Protein AF-A0A1S3J639-F1 (afdb_monomer_lite)

Sequence (158 aa):
MAFLLLKITPRHTFSHIQGYMLPAYLGLGSALEAVALATFIYAHNSWVWDWSVKVQVSALAVSLVFALVDLVYVIPVNKELIDRMKKIERDNDIGSVVVATSSAERERISELRARDVTYAGTYKRFVKWHLLSSLLNITGIAANLLYLFYMASRSQSL

Organism: Lingula anatina (NCBI:txid7574)

Secondary structure (DSSP, 8-state):
-HHHHHHHS-HHHHHHHHHHHHHHHHHHHHHHHHHHHHHHHHHT--SS--HHHHHHHHHHHHHHHHHHHIIIIIHHHHHHHHHHHHHHHHHTT-SSS-TTT-HHHHHHHHHHHHH-HHHHHHHHHHHHHHHHHHHHHHHHHHHHHHHHHHHHHHHTT-

pLDDT: mean 89.52, std 9.25, range [42.12, 97.69]

Foldseek 3Di:
DLVVLLQPDFQVVSLVVCLPVVLVVLVVLLVVLVVVLVVLCVVVVDPDDDPLSVLLNVLSVLLNVLSVCCNPPLSVLLNVLVVVLVVLCVVVVAGRDSPVPDPVSVVVLVVCLVPDPVNVVSVVVNVVSVVSSVVSNVSNVVSVVSNVVVVVVVVVVD

InterPro domains:
  IPR025423 TMEM205-like [PF13664] (2-85)
  IPR042623 Transmembrane protein 205 [PTHR46916] (2-157)

Radius of gyration: 20.52 Å; chains: 1; bounding box: 45×27×57 Å

Structure (mmCIF, N/CA/C/O backbone):
data_AF-A0A1S3J639-F1
#
_entry.id   AF-A0A1S3J639-F1
#
loop_
_atom_site.group_PDB
_atom_site.id
_atom_site.type_symbol
_atom_site.label_atom_id
_atom_site.label_alt_id
_atom_site.label_comp_id
_atom_site.label_asym_id
_atom_site.label_entity_id
_atom_site.label_seq_id
_atom_site.pdbx_PDB_ins_code
_atom_site.Cartn_x
_atom_site.Cartn_y
_atom_site.Cartn_z
_atom_site.occupancy
_atom_site.B_iso_or_equiv
_atom_site.auth_seq_id
_atom_site.auth_comp_id
_atom_site.auth_asym_id
_atom_site.auth_atom_id
_atom_site.pdbx_PDB_model_num
ATOM 1 N N . MET A 1 1 ? -3.098 13.124 0.851 1.00 57.00 1 MET A N 1
ATOM 2 C CA . MET A 1 1 ? -4.558 12.885 0.947 1.00 57.00 1 MET A CA 1
ATOM 3 C C . MET A 1 1 ? -4.954 12.071 2.185 1.00 57.00 1 MET A C 1
ATOM 5 O O . MET A 1 1 ? -5.698 12.587 3.008 1.00 57.00 1 MET A O 1
ATOM 9 N N . ALA A 1 2 ? -4.423 10.855 2.391 1.00 73.75 2 ALA A N 1
ATOM 10 C CA . ALA A 1 2 ? -4.805 9.988 3.522 1.00 73.75 2 ALA A CA 1
ATOM 11 C C . ALA A 1 2 ? -4.597 10.614 4.921 1.00 73.75 2 ALA A C 1
ATOM 13 O O . ALA A 1 2 ? -5.452 10.477 5.788 1.00 73.75 2 ALA A O 1
ATOM 14 N N . PHE A 1 3 ? -3.509 11.361 5.132 1.00 76.38 3 PHE A N 1
ATOM 15 C CA . PHE A 1 3 ? -3.226 12.027 6.413 1.00 76.38 3 PHE A CA 1
ATOM 16 C C . PHE A 1 3 ? -4.265 13.091 6.804 1.00 76.38 3 PHE A C 1
ATOM 18 O O . PHE A 1 3 ? -4.613 13.214 7.975 1.00 76.38 3 PHE A O 1
ATOM 25 N N . LEU A 1 4 ? -4.784 13.848 5.831 1.00 80.31 4 LEU A N 1
ATOM 26 C CA . LEU A 1 4 ? -5.826 14.846 6.080 1.00 80.31 4 LEU A CA 1
ATOM 27 C C . LEU A 1 4 ? -7.151 14.166 6.428 1.00 80.31 4 LEU A C 1
ATOM 29 O O . LEU A 1 4 ? -7.767 14.520 7.426 1.00 80.31 4 LEU A O 1
ATOM 33 N N . LEU A 1 5 ? -7.537 13.136 5.666 1.00 81.00 5 LEU A N 1
ATOM 34 C CA . LEU A 1 5 ? -8.745 12.352 5.932 1.00 81.00 5 LEU A CA 1
ATOM 35 C C . LEU A 1 5 ? -8.722 11.732 7.337 1.00 81.00 5 LEU A C 1
ATOM 37 O O . LEU A 1 5 ? -9.723 11.800 8.046 1.00 81.00 5 LEU A O 1
ATOM 41 N N . LEU A 1 6 ? -7.572 11.216 7.780 1.00 79.81 6 LEU A N 1
ATOM 42 C CA . LEU A 1 6 ? -7.393 10.673 9.131 1.00 79.81 6 LEU A CA 1
ATOM 43 C C . LEU A 1 6 ? -7.675 11.716 10.233 1.00 79.81 6 LEU A C 1
ATOM 45 O O . LEU A 1 6 ? -8.154 11.358 11.306 1.00 79.81 6 LEU A O 1
ATOM 49 N N . LYS A 1 7 ? -7.383 12.998 9.972 1.00 82.44 7 LYS A N 1
ATOM 50 C CA . LYS A 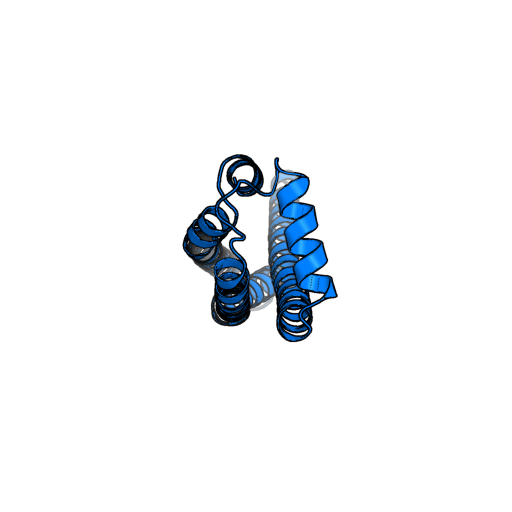1 7 ? -7.566 14.108 10.921 1.00 82.44 7 LYS A CA 1
ATOM 51 C C . LYS A 1 7 ? -8.976 14.685 10.967 1.00 82.44 7 LYS A C 1
ATOM 53 O O . LYS A 1 7 ? -9.304 15.329 11.955 1.00 82.44 7 LYS A O 1
ATOM 58 N N . ILE A 1 8 ? -9.766 14.507 9.913 1.00 84.12 8 ILE A N 1
ATOM 59 C CA . ILE A 1 8 ? -11.068 15.180 9.767 1.00 84.12 8 ILE A CA 1
ATOM 60 C C . ILE A 1 8 ? -12.251 14.212 9.728 1.00 84.12 8 ILE A C 1
ATOM 62 O O . ILE A 1 8 ? -13.391 14.653 9.808 1.00 84.12 8 ILE A O 1
ATOM 66 N N . THR A 1 9 ? -12.007 12.904 9.598 1.00 84.94 9 THR A N 1
ATOM 67 C CA . THR A 1 9 ? -13.076 11.899 9.521 1.00 84.94 9 THR A CA 1
ATOM 68 C C . THR A 1 9 ? -13.032 10.925 10.700 1.00 84.94 9 THR A C 1
ATOM 70 O O . THR A 1 9 ? -11.945 10.566 11.165 1.00 84.94 9 THR A O 1
ATOM 73 N N . PRO A 1 10 ? -14.198 10.472 11.201 1.00 86.81 10 PRO A N 1
ATOM 74 C CA . PRO A 1 10 ? -14.263 9.369 12.152 1.00 86.81 10 PRO A CA 1
ATOM 75 C C . PRO A 1 10 ? -13.551 8.128 11.620 1.00 86.81 10 PRO A C 1
ATOM 77 O O . PRO A 1 10 ? -13.521 7.893 10.411 1.00 86.81 10 PRO A O 1
ATOM 80 N N . ARG A 1 11 ? -13.012 7.289 12.508 1.00 84.62 11 ARG A N 1
ATOM 81 C CA . ARG A 1 11 ? -12.221 6.103 12.119 1.00 84.62 11 ARG A CA 1
ATOM 82 C C . ARG A 1 11 ? -12.958 5.170 11.153 1.00 84.62 11 ARG A C 1
ATOM 84 O O . ARG A 1 11 ? -12.355 4.656 10.204 1.00 84.62 11 ARG A O 1
ATOM 91 N N . HIS A 1 12 ? -14.252 4.938 11.373 1.00 89.19 12 HIS A N 1
ATOM 92 C CA . HIS A 1 12 ? -15.049 4.063 10.502 1.00 89.19 12 HIS A CA 1
ATOM 93 C C . HIS A 1 12 ? -15.313 4.695 9.136 1.00 89.19 12 HIS A C 1
ATOM 95 O O . HIS A 1 12 ? -15.260 3.993 8.127 1.00 89.19 12 HIS A O 1
ATOM 101 N N . THR A 1 13 ? -15.508 6.013 9.093 1.00 88.31 13 THR A N 1
ATOM 102 C CA . THR A 1 13 ? -15.653 6.782 7.851 1.00 88.31 13 THR A CA 1
ATOM 103 C C . THR A 1 13 ? -14.344 6.812 7.069 1.00 88.31 13 THR A C 1
ATOM 105 O O . THR A 1 13 ? -14.334 6.504 5.880 1.00 88.31 13 THR A O 1
ATOM 108 N N . PHE A 1 14 ? -13.225 7.092 7.739 1.00 87.75 14 PHE A N 1
ATOM 109 C CA . PHE A 1 14 ? -11.889 7.086 7.148 1.00 87.75 14 PHE A CA 1
ATOM 110 C C . PHE A 1 14 ? -11.594 5.764 6.439 1.00 87.75 14 PHE A C 1
ATOM 112 O O . PHE A 1 14 ? -11.271 5.729 5.254 1.00 87.75 14 PHE A O 1
ATOM 119 N N . SER A 1 15 ? -11.759 4.659 7.163 1.00 86.81 15 SER A N 1
ATOM 120 C CA . SER A 1 15 ? -11.504 3.318 6.634 1.00 86.81 15 SER A CA 1
ATOM 121 C C . SER A 1 15 ? -12.504 2.904 5.551 1.00 86.81 15 SER A C 1
ATOM 123 O O . SER A 1 15 ? -12.150 2.129 4.668 1.00 86.81 15 SER A O 1
ATOM 125 N N . HIS A 1 16 ? -13.741 3.411 5.577 1.00 90.19 16 HIS A N 1
ATOM 126 C CA . HIS A 1 16 ? -14.690 3.231 4.476 1.00 90.19 16 HIS A CA 1
ATOM 127 C C . HIS A 1 16 ? -14.214 3.944 3.202 1.00 90.19 16 HIS A C 1
ATOM 129 O O . HIS A 1 16 ? -14.149 3.316 2.149 1.00 90.19 16 HIS A O 1
ATOM 135 N N . ILE A 1 17 ? -13.797 5.210 3.310 1.00 90.56 17 ILE A N 1
ATOM 136 C CA . ILE A 1 17 ? -13.249 5.986 2.186 1.00 90.56 17 ILE A CA 1
ATOM 137 C C . ILE A 1 17 ? -11.990 5.307 1.626 1.00 90.56 17 ILE A C 1
ATOM 139 O O . ILE A 1 17 ? -11.874 5.106 0.415 1.00 90.56 17 ILE A O 1
ATOM 143 N N . GLN A 1 18 ? -11.067 4.885 2.497 1.00 87.81 18 GLN A N 1
ATOM 144 C CA . GLN A 1 18 ? -9.870 4.148 2.083 1.00 87.81 18 GLN A CA 1
ATOM 145 C C . GLN A 1 18 ? -10.203 2.842 1.353 1.00 87.81 18 GLN A C 1
ATOM 147 O O . GLN A 1 18 ? -9.486 2.477 0.425 1.00 87.81 18 GLN A O 1
ATOM 152 N N . GLY A 1 19 ? -11.305 2.181 1.716 1.00 87.69 19 GLY A N 1
ATOM 153 C CA . GLY A 1 19 ? -11.775 0.957 1.069 1.00 87.69 19 GLY A CA 1
ATOM 154 C C . GLY A 1 19 ? -12.129 1.105 -0.415 1.00 87.69 19 GLY A C 1
ATOM 155 O O . GLY A 1 19 ? -12.219 0.086 -1.094 1.00 87.69 19 GLY A O 1
ATOM 156 N N . TYR A 1 20 ? -12.298 2.334 -0.916 1.00 90.19 20 TYR A N 1
ATOM 157 C CA . TYR A 1 20 ? -12.482 2.634 -2.342 1.00 90.19 20 TYR A CA 1
ATOM 158 C C . TYR A 1 20 ? -11.268 3.335 -2.948 1.00 90.19 20 TYR A C 1
ATOM 160 O O . TYR A 1 20 ? -10.839 2.992 -4.049 1.00 90.19 20 TYR A O 1
ATOM 168 N N . MET A 1 21 ? -10.683 4.294 -2.224 1.00 90.75 21 MET A N 1
ATOM 169 C CA . MET A 1 21 ? -9.551 5.066 -2.738 1.00 90.75 21 MET A CA 1
ATOM 170 C C . MET A 1 21 ? -8.297 4.214 -2.942 1.00 90.75 21 MET A C 1
ATOM 172 O O . MET A 1 21 ? -7.582 4.428 -3.915 1.00 90.75 21 MET A O 1
ATOM 176 N N . LEU A 1 22 ? -8.017 3.269 -2.039 1.00 89.50 22 LEU A N 1
ATOM 177 C CA . LEU A 1 22 ? -6.797 2.465 -2.103 1.00 89.50 22 LEU A CA 1
ATOM 178 C C . LEU A 1 22 ? -6.813 1.467 -3.279 1.00 89.50 22 LEU A C 1
ATOM 180 O O . LEU A 1 22 ? -5.843 1.466 -4.036 1.00 89.50 22 LEU A O 1
ATOM 184 N N . PRO A 1 23 ? -7.902 0.708 -3.530 1.00 91.81 23 PRO A N 1
ATOM 185 C CA . PRO A 1 23 ? -8.021 -0.087 -4.754 1.00 91.81 23 PRO A CA 1
ATOM 186 C C . PRO A 1 23 ? -7.931 0.747 -6.035 1.00 91.81 23 PRO A C 1
ATOM 188 O O . PRO A 1 23 ? -7.256 0.341 -6.974 1.00 91.81 23 PRO A O 1
ATOM 191 N N . ALA A 1 24 ? -8.573 1.921 -6.080 1.00 93.06 24 ALA A N 1
ATOM 192 C CA . ALA A 1 24 ? -8.518 2.790 -7.256 1.00 93.06 24 ALA A CA 1
ATOM 193 C C . ALA A 1 24 ? -7.093 3.306 -7.523 1.00 93.06 24 ALA A C 1
ATOM 195 O O . ALA A 1 24 ? -6.635 3.288 -8.664 1.00 93.06 24 ALA A O 1
ATOM 196 N N . TYR A 1 25 ? -6.381 3.717 -6.469 1.00 92.44 25 TYR A N 1
ATOM 197 C CA . TYR A 1 25 ? -4.983 4.141 -6.543 1.00 92.44 25 TYR A CA 1
ATOM 198 C C . TYR A 1 25 ? -4.075 3.026 -7.077 1.00 92.44 25 TYR A C 1
ATOM 200 O O . TYR A 1 25 ? -3.346 3.249 -8.041 1.00 92.44 25 TYR A O 1
ATOM 208 N N . LEU A 1 26 ? -4.155 1.823 -6.500 1.00 92.31 26 LEU A N 1
ATOM 209 C CA . LEU A 1 26 ? -3.327 0.688 -6.920 1.00 92.31 26 LEU A CA 1
ATOM 210 C C . LEU A 1 26 ? -3.698 0.180 -8.317 1.00 92.31 26 LEU A C 1
ATOM 212 O O . LEU A 1 26 ? -2.813 -0.193 -9.082 1.00 92.31 26 LEU A O 1
ATOM 216 N N . GLY A 1 27 ? -4.984 0.195 -8.677 1.00 94.31 27 GLY A N 1
ATOM 217 C CA . GLY A 1 27 ? -5.452 -0.183 -10.010 1.00 94.31 27 GLY A CA 1
ATOM 218 C C . GLY A 1 27 ? -4.943 0.763 -11.094 1.00 94.31 27 GLY A C 1
ATOM 219 O O . GLY A 1 27 ? -4.382 0.308 -12.090 1.00 94.31 27 GLY A O 1
ATOM 220 N N . LEU A 1 28 ? -5.071 2.076 -10.878 1.00 94.81 28 LEU A N 1
ATOM 221 C CA . LEU A 1 28 ? -4.523 3.073 -11.798 1.00 94.81 28 LEU A CA 1
ATOM 222 C C . LEU A 1 28 ? -2.994 2.983 -11.868 1.00 94.81 28 LEU A C 1
ATOM 224 O O . LEU A 1 28 ? -2.439 3.004 -12.962 1.00 94.81 28 LEU A O 1
ATOM 228 N N . GLY A 1 29 ? -2.324 2.834 -10.720 1.00 93.06 29 GLY A N 1
ATOM 229 C CA . GLY A 1 29 ? -0.875 2.638 -10.654 1.00 93.06 29 GLY A CA 1
ATOM 230 C C . GLY A 1 29 ? -0.421 1.424 -11.464 1.00 93.06 29 GLY A C 1
ATOM 231 O O . GLY A 1 29 ? 0.431 1.560 -12.333 1.00 93.06 29 GLY A O 1
ATOM 232 N N . SER A 1 30 ? -1.069 0.272 -11.274 1.00 94.44 30 SER A N 1
ATOM 233 C CA . SER A 1 30 ? -0.773 -0.958 -12.024 1.00 94.44 30 SER A CA 1
ATOM 234 C C . SER A 1 30 ? -0.980 -0.776 -13.532 1.00 94.44 30 SER A C 1
ATOM 236 O O . SER A 1 30 ? -0.171 -1.239 -14.331 1.00 94.44 30 SER A O 1
ATOM 238 N N . ALA A 1 31 ? -2.043 -0.076 -13.945 1.00 96.31 31 ALA A N 1
ATOM 239 C CA . ALA A 1 31 ? -2.288 0.206 -15.359 1.00 96.31 31 ALA A CA 1
ATOM 240 C C . ALA A 1 31 ? -1.187 1.092 -15.964 1.00 96.31 31 ALA A C 1
ATOM 242 O O . ALA A 1 31 ? -0.695 0.809 -17.056 1.00 96.31 31 ALA A O 1
ATOM 243 N N . LEU A 1 32 ? -0.770 2.138 -15.247 1.00 94.62 32 LEU A N 1
ATOM 244 C CA . LEU A 1 32 ? 0.311 3.021 -15.685 1.00 94.62 32 LEU A CA 1
ATOM 245 C C . LEU A 1 32 ? 1.660 2.295 -15.732 1.00 94.62 32 LEU A C 1
ATOM 247 O O . LEU A 1 32 ? 2.408 2.479 -16.689 1.00 94.62 32 LEU A O 1
ATOM 251 N N . GLU A 1 33 ? 1.953 1.434 -14.758 1.00 94.12 33 GLU A N 1
ATOM 252 C CA . GLU A 1 33 ? 3.164 0.606 -14.756 1.00 94.12 33 GLU A CA 1
ATOM 253 C C . GLU A 1 33 ? 3.180 -0.392 -15.917 1.00 94.12 33 GLU A C 1
ATOM 255 O O . GLU A 1 33 ? 4.212 -0.562 -16.565 1.00 94.12 33 GLU A O 1
ATOM 260 N N . ALA A 1 34 ? 2.034 -0.993 -16.249 1.00 96.25 34 ALA A N 1
ATOM 261 C CA . ALA A 1 34 ? 1.912 -1.855 -17.420 1.00 96.25 34 ALA A CA 1
ATOM 262 C C . ALA A 1 34 ? 2.173 -1.088 -18.725 1.00 96.25 34 ALA A C 1
ATOM 264 O O . ALA A 1 34 ? 2.895 -1.582 -19.593 1.00 96.25 34 ALA A O 1
ATOM 265 N N . VAL A 1 35 ? 1.642 0.133 -18.854 1.00 95.81 35 VAL A N 1
ATOM 266 C CA . VAL A 1 35 ? 1.915 1.005 -20.008 1.00 95.81 35 VAL A CA 1
ATOM 267 C C . VAL A 1 35 ? 3.395 1.387 -20.068 1.00 95.81 35 VAL A C 1
ATOM 269 O O . VAL A 1 35 ? 3.997 1.293 -21.138 1.00 95.81 35 VAL A O 1
ATOM 272 N N . ALA A 1 36 ? 4.008 1.769 -18.945 1.00 93.12 36 ALA A N 1
ATOM 273 C CA . ALA A 1 36 ? 5.432 2.100 -18.877 1.00 93.12 36 ALA A CA 1
ATOM 274 C C . ALA A 1 36 ? 6.315 0.909 -19.282 1.00 93.12 36 ALA A C 1
ATOM 276 O O . ALA A 1 36 ? 7.203 1.053 -20.118 1.00 93.12 36 ALA A O 1
ATOM 277 N N . LEU A 1 37 ? 6.028 -0.288 -18.765 1.00 94.88 37 LEU A N 1
ATOM 278 C CA . LEU A 1 37 ? 6.744 -1.510 -19.127 1.00 94.88 37 LEU A CA 1
ATOM 279 C C . LEU A 1 37 ? 6.577 -1.851 -20.615 1.00 94.88 37 LEU A C 1
ATOM 281 O O . LEU A 1 37 ? 7.566 -2.112 -21.300 1.00 94.88 37 LEU A O 1
ATOM 285 N N . ALA A 1 38 ? 5.344 -1.823 -21.128 1.00 94.62 38 ALA A N 1
ATOM 286 C CA . ALA A 1 38 ? 5.054 -2.146 -22.524 1.00 94.62 38 ALA A CA 1
ATOM 287 C C . ALA A 1 38 ? 5.738 -1.166 -23.487 1.00 94.62 38 ALA A C 1
ATOM 289 O O . ALA A 1 38 ? 6.388 -1.584 -24.445 1.00 94.62 38 ALA A O 1
ATOM 290 N N . THR A 1 39 ? 5.635 0.135 -23.211 1.00 93.00 39 THR A N 1
ATOM 291 C CA . THR A 1 39 ? 6.290 1.175 -24.017 1.00 93.00 39 THR A CA 1
ATOM 292 C C . THR A 1 39 ? 7.811 1.088 -23.934 1.00 93.00 39 THR A C 1
ATOM 294 O O . THR A 1 39 ? 8.471 1.225 -24.964 1.00 93.00 39 THR A O 1
ATOM 297 N N . PHE A 1 40 ? 8.380 0.788 -22.763 1.00 91.31 40 PHE A N 1
ATOM 298 C CA . PHE A 1 40 ? 9.825 0.626 -22.609 1.00 91.31 40 PHE A CA 1
ATOM 299 C C . PHE A 1 40 ? 10.366 -0.575 -23.391 1.00 91.31 40 PHE A C 1
ATOM 301 O O . PHE A 1 40 ? 11.372 -0.439 -24.092 1.00 91.31 40 PHE A O 1
ATOM 308 N N . ILE A 1 41 ? 9.682 -1.723 -23.317 1.00 92.31 41 ILE A N 1
ATOM 309 C CA . ILE A 1 41 ? 10.022 -2.927 -24.090 1.00 92.31 41 ILE A CA 1
ATOM 310 C C . ILE A 1 41 ? 9.903 -2.647 -25.589 1.00 92.31 41 ILE A C 1
ATOM 312 O O . ILE A 1 41 ? 10.807 -2.993 -26.346 1.00 92.31 41 ILE A O 1
ATOM 316 N N . TYR A 1 42 ? 8.824 -1.987 -26.019 1.00 91.56 42 TYR A N 1
ATOM 317 C CA . TYR A 1 42 ? 8.620 -1.631 -27.423 1.00 91.56 42 TYR A CA 1
ATOM 318 C C . TYR A 1 42 ? 9.716 -0.692 -27.951 1.00 91.56 42 TYR A C 1
ATOM 320 O O . TYR A 1 42 ? 10.244 -0.908 -29.041 1.00 91.56 42 TYR A O 1
ATOM 328 N N . ALA A 1 43 ? 10.109 0.316 -27.167 1.00 88.38 43 ALA A N 1
ATOM 329 C CA . ALA A 1 43 ? 11.191 1.234 -27.524 1.00 88.38 43 ALA A CA 1
ATOM 330 C C . ALA A 1 43 ? 12.570 0.550 -27.574 1.00 88.38 43 ALA A C 1
ATOM 332 O O . ALA A 1 43 ? 13.446 0.984 -28.318 1.00 88.38 43 ALA A O 1
ATOM 333 N N . HIS A 1 44 ? 12.759 -0.532 -26.814 1.00 86.56 44 HIS A N 1
ATOM 334 C CA . HIS A 1 44 ? 13.979 -1.343 -26.793 1.00 86.56 44 HIS A CA 1
ATOM 335 C C . HIS A 1 44 ? 13.761 -2.702 -27.473 1.00 86.56 44 HIS A C 1
ATOM 337 O O . HIS A 1 44 ? 14.240 -3.733 -26.991 1.00 86.56 44 HIS A O 1
ATOM 343 N N . ASN A 1 45 ? 13.044 -2.713 -28.601 1.00 77.19 45 ASN A N 1
ATOM 344 C CA . ASN A 1 45 ? 12.805 -3.912 -29.400 1.00 77.19 45 ASN A CA 1
ATOM 345 C C . ASN A 1 45 ? 14.091 -4.351 -30.129 1.00 77.19 45 ASN A C 1
ATOM 347 O O . ASN A 1 45 ? 14.305 -4.073 -31.307 1.00 77.19 45 ASN A O 1
ATOM 351 N N . SER A 1 46 ? 14.981 -4.996 -29.381 1.00 77.38 46 SER A N 1
ATOM 352 C CA . SER A 1 46 ? 16.236 -5.581 -29.842 1.00 77.38 46 SER A CA 1
ATOM 353 C C . SER A 1 46 ? 16.327 -7.015 -29.337 1.00 77.38 46 SER A C 1
ATOM 355 O O . SER A 1 46 ? 15.921 -7.318 -28.217 1.00 77.38 46 SER A O 1
ATOM 357 N N . TRP A 1 47 ? 16.931 -7.887 -30.140 1.00 71.94 47 TRP A N 1
ATOM 358 C CA . TRP A 1 47 ? 17.214 -9.277 -29.776 1.00 71.94 47 TRP A CA 1
ATOM 359 C C . TRP A 1 47 ? 18.232 -9.405 -28.635 1.00 71.94 47 TRP A C 1
ATOM 361 O O . TRP A 1 47 ? 18.315 -10.449 -27.991 1.00 71.94 47 TRP A O 1
ATOM 371 N N . VAL A 1 48 ? 19.005 -8.346 -28.370 1.00 83.25 48 VAL A N 1
ATOM 372 C CA . VAL A 1 48 ? 19.993 -8.294 -27.289 1.00 83.25 48 VAL A CA 1
ATOM 373 C C . VAL A 1 48 ? 19.785 -7.017 -26.484 1.00 83.25 48 VAL A C 1
ATOM 375 O O . VAL A 1 48 ? 19.939 -5.909 -26.999 1.00 83.25 48 VAL A O 1
ATOM 378 N N . TRP A 1 49 ? 19.447 -7.183 -25.206 1.00 89.50 49 TRP A N 1
ATOM 379 C CA . TRP A 1 49 ? 19.376 -6.093 -24.237 1.00 89.50 49 TRP A CA 1
ATOM 380 C C . TRP A 1 49 ? 20.700 -5.932 -23.499 1.00 89.50 49 TRP A C 1
ATOM 382 O O . TRP A 1 49 ? 21.276 -6.912 -23.009 1.00 89.50 49 TRP A O 1
ATOM 392 N N . ASP A 1 50 ? 21.147 -4.684 -23.378 1.00 89.31 50 ASP A N 1
ATOM 393 C CA . ASP A 1 50 ? 22.238 -4.331 -22.479 1.00 89.31 50 ASP A CA 1
ATOM 394 C C . ASP A 1 50 ? 21.816 -4.495 -21.003 1.00 89.31 50 ASP A C 1
ATOM 396 O O . ASP A 1 50 ? 20.654 -4.756 -20.668 1.00 89.31 50 ASP A O 1
ATOM 400 N N . TRP A 1 51 ? 22.786 -4.382 -20.096 1.00 90.06 51 TRP A N 1
ATOM 401 C CA . TRP A 1 51 ? 22.539 -4.531 -18.662 1.00 90.06 51 TRP A CA 1
ATOM 402 C C . TRP A 1 51 ? 21.546 -3.495 -18.112 1.00 90.06 51 TRP A C 1
ATOM 404 O O . TRP A 1 51 ? 20.705 -3.835 -17.282 1.00 90.06 51 TRP A O 1
ATOM 414 N N . SER A 1 52 ? 21.599 -2.254 -18.601 1.00 89.12 52 SER A N 1
ATOM 415 C CA . SER A 1 52 ? 20.721 -1.169 -18.151 1.00 89.12 52 SER A CA 1
ATOM 416 C C . SER A 1 52 ? 19.261 -1.444 -18.510 1.00 89.12 52 SER A C 1
ATOM 418 O O . SER A 1 52 ? 18.376 -1.318 -17.659 1.00 89.12 52 SER A O 1
ATOM 420 N N . VAL A 1 53 ? 19.004 -1.892 -19.741 1.00 91.12 53 VAL A N 1
ATOM 421 C CA . VAL A 1 53 ? 17.663 -2.270 -20.205 1.00 91.12 53 VAL A CA 1
ATOM 422 C C . VAL A 1 53 ? 17.127 -3.445 -19.388 1.00 91.12 53 VAL A C 1
ATOM 424 O O . VAL A 1 53 ? 15.993 -3.387 -18.916 1.00 91.12 53 VAL A O 1
ATOM 427 N N . LYS A 1 54 ? 17.945 -4.478 -19.141 1.00 92.25 54 LYS A N 1
ATOM 428 C CA . LYS A 1 54 ? 17.540 -5.633 -18.317 1.00 92.25 54 LYS A CA 1
ATOM 429 C C . LYS A 1 54 ? 17.145 -5.224 -16.901 1.00 92.25 54 LYS A C 1
ATOM 431 O O . LYS A 1 54 ? 16.127 -5.698 -16.398 1.00 92.25 54 LYS A O 1
ATOM 436 N N . VAL A 1 55 ? 17.926 -4.348 -16.270 1.00 93.19 55 VAL A N 1
ATOM 437 C CA . VAL A 1 55 ? 17.652 -3.847 -14.917 1.00 93.19 55 VAL A CA 1
ATOM 438 C C . VAL A 1 55 ? 16.346 -3.050 -14.882 1.00 93.19 55 VAL A C 1
ATOM 440 O O . VAL A 1 55 ? 15.507 -3.315 -14.024 1.00 93.19 55 VAL A O 1
ATOM 443 N N . GLN A 1 56 ? 16.131 -2.134 -15.831 1.00 93.81 56 GLN A N 1
ATOM 444 C CA . GLN A 1 56 ? 14.912 -1.318 -15.894 1.00 93.81 56 GLN A CA 1
ATOM 445 C C . GLN A 1 56 ? 13.657 -2.153 -16.187 1.00 93.81 56 GLN A C 1
ATOM 447 O O . GLN A 1 56 ? 12.664 -2.013 -15.475 1.00 93.81 56 GLN A O 1
ATOM 452 N N . VAL A 1 57 ? 13.709 -3.073 -17.163 1.00 94.31 57 VAL A N 1
ATOM 453 C CA . VAL A 1 57 ? 12.599 -4.006 -17.447 1.00 94.31 57 VAL A CA 1
ATOM 454 C C . VAL A 1 57 ? 12.278 -4.841 -16.212 1.00 94.31 57 VAL A C 1
ATOM 456 O O . VAL A 1 57 ? 11.114 -4.957 -15.840 1.00 94.31 57 VAL A O 1
ATOM 459 N N . S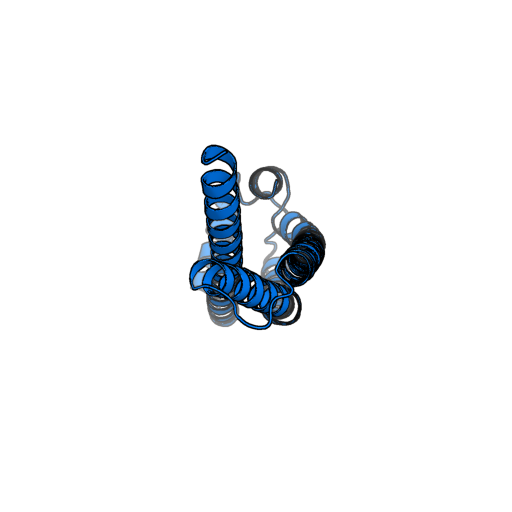ER A 1 58 ? 13.298 -5.402 -15.555 1.00 94.25 58 SER A N 1
ATOM 460 C CA . SER A 1 58 ? 13.096 -6.242 -14.369 1.00 94.25 58 SER A CA 1
ATOM 461 C C . SER A 1 58 ? 12.492 -5.446 -13.214 1.00 94.25 58 SER A C 1
ATOM 463 O O . SER A 1 58 ? 11.571 -5.928 -12.562 1.00 94.25 58 SER A O 1
ATOM 465 N N . ALA A 1 59 ? 12.962 -4.217 -12.983 1.00 94.62 59 ALA A N 1
ATOM 466 C CA . ALA A 1 59 ? 12.424 -3.345 -11.945 1.00 94.62 59 ALA A CA 1
ATOM 467 C C . ALA A 1 59 ? 10.948 -3.000 -12.199 1.00 94.62 59 ALA A C 1
ATOM 469 O O . ALA A 1 59 ? 10.123 -3.161 -11.300 1.00 94.62 59 ALA A O 1
ATOM 470 N N . LEU A 1 60 ? 10.601 -2.595 -13.426 1.00 94.38 60 LEU A N 1
ATOM 471 C CA . LEU A 1 60 ? 9.222 -2.291 -13.821 1.00 94.38 60 LEU A CA 1
ATOM 472 C C . LEU A 1 60 ? 8.314 -3.530 -13.755 1.00 94.38 60 LEU A C 1
ATOM 474 O O . LEU A 1 60 ? 7.186 -3.441 -13.280 1.00 94.38 60 LEU A O 1
ATOM 478 N N . ALA A 1 61 ? 8.806 -4.700 -14.173 1.00 96.25 61 ALA A N 1
ATOM 479 C CA . ALA A 1 61 ? 8.050 -5.949 -14.106 1.00 96.25 61 ALA A CA 1
ATOM 480 C C . ALA A 1 61 ? 7.790 -6.397 -12.659 1.00 96.25 61 ALA A C 1
ATOM 482 O O . ALA A 1 61 ? 6.664 -6.763 -12.325 1.00 96.25 61 ALA A O 1
ATOM 483 N N . VAL A 1 62 ? 8.804 -6.340 -11.788 1.00 96.19 62 VAL A N 1
ATOM 484 C CA . VAL A 1 62 ? 8.649 -6.652 -10.357 1.00 96.19 62 VAL A CA 1
ATOM 485 C C . VAL A 1 62 ? 7.677 -5.679 -9.696 1.00 96.19 62 VAL A C 1
ATOM 487 O O . VAL A 1 62 ? 6.799 -6.121 -8.957 1.00 96.19 62 VAL A O 1
ATOM 490 N N . SER A 1 63 ? 7.795 -4.383 -10.001 1.00 95.75 63 SER A N 1
ATOM 491 C CA . SER A 1 63 ? 6.862 -3.355 -9.532 1.00 95.75 63 SER A CA 1
ATOM 492 C C . SER A 1 63 ? 5.421 -3.695 -9.896 1.00 95.75 63 SER A C 1
ATOM 494 O O . SER A 1 63 ? 4.580 -3.809 -9.005 1.00 95.75 63 SER A O 1
ATOM 496 N N . LEU A 1 64 ? 5.169 -3.983 -11.177 1.00 96.75 64 LEU A N 1
ATOM 497 C CA . LEU A 1 64 ? 3.836 -4.306 -11.675 1.00 96.75 64 LEU A CA 1
ATOM 498 C C . LEU A 1 64 ? 3.262 -5.550 -10.992 1.00 96.75 64 LEU A C 1
ATOM 500 O O . LEU A 1 64 ? 2.111 -5.548 -10.558 1.00 96.75 64 LEU A O 1
ATOM 504 N N . VAL A 1 65 ? 4.059 -6.615 -10.864 1.00 97.44 65 VAL A N 1
ATOM 505 C CA . VAL A 1 65 ? 3.627 -7.841 -10.175 1.00 97.44 65 VAL A CA 1
ATOM 506 C C . VAL A 1 65 ? 3.275 -7.542 -8.720 1.00 97.44 65 VAL A C 1
ATOM 508 O O . VAL A 1 65 ? 2.247 -8.008 -8.234 1.00 97.44 65 VAL A O 1
ATOM 511 N N . PHE A 1 66 ? 4.085 -6.752 -8.020 1.00 97.12 66 PHE A N 1
ATOM 512 C CA . PHE A 1 66 ? 3.832 -6.398 -6.625 1.00 97.12 66 PHE A CA 1
ATOM 513 C C . PHE A 1 66 ? 2.608 -5.496 -6.459 1.00 97.12 66 PHE A C 1
ATOM 515 O O . PHE A 1 66 ? 1.813 -5.745 -5.553 1.00 97.12 66 PHE A O 1
ATOM 522 N N . ALA A 1 67 ? 2.402 -4.523 -7.348 1.00 95.81 67 ALA A N 1
ATOM 523 C CA . ALA A 1 67 ? 1.208 -3.682 -7.365 1.00 95.81 67 ALA A CA 1
ATOM 524 C C . ALA A 1 67 ? -0.065 -4.517 -7.593 1.00 95.81 67 ALA A C 1
ATOM 526 O O . ALA A 1 67 ? -1.061 -4.344 -6.883 1.00 95.81 67 ALA A O 1
ATOM 527 N N . LEU A 1 68 ? -0.011 -5.488 -8.513 1.00 97.06 68 LEU A N 1
ATOM 528 C CA . LEU A 1 68 ? -1.111 -6.421 -8.757 1.00 97.06 68 LEU A CA 1
ATOM 529 C C . LEU A 1 68 ? -1.360 -7.339 -7.557 1.00 97.06 68 LEU A C 1
ATOM 531 O O . LEU A 1 68 ? -2.511 -7.489 -7.156 1.00 97.06 68 LEU A O 1
ATOM 535 N N . VAL A 1 69 ? -0.317 -7.919 -6.952 1.00 97.31 69 VAL A N 1
ATOM 536 C CA . VAL A 1 69 ? -0.441 -8.744 -5.733 1.00 97.31 69 VAL A CA 1
ATOM 537 C C . VAL A 1 69 ? -1.055 -7.940 -4.588 1.00 97.31 69 VAL A C 1
ATOM 539 O O . VAL A 1 69 ? -1.923 -8.455 -3.875 1.00 97.31 69 VAL A O 1
ATOM 542 N N . ASP A 1 70 ? -0.647 -6.682 -4.418 1.00 96.38 70 ASP A N 1
ATOM 543 C CA . ASP A 1 70 ? -1.227 -5.813 -3.398 1.00 96.38 70 ASP A CA 1
ATOM 544 C C . ASP A 1 70 ? -2.728 -5.612 -3.665 1.00 96.38 70 ASP A C 1
ATOM 546 O O . ASP A 1 70 ? -3.568 -5.925 -2.816 1.00 96.38 70 ASP A O 1
ATOM 550 N N . LEU A 1 71 ? -3.077 -5.218 -4.894 1.00 96.06 71 LEU A N 1
ATOM 551 C CA . LEU A 1 71 ? -4.450 -4.955 -5.326 1.00 96.06 71 LEU A CA 1
ATOM 552 C C . LEU A 1 71 ? -5.382 -6.168 -5.194 1.00 96.06 71 LEU A C 1
ATOM 554 O O . LEU A 1 71 ? -6.485 -6.032 -4.662 1.00 96.06 71 LEU A O 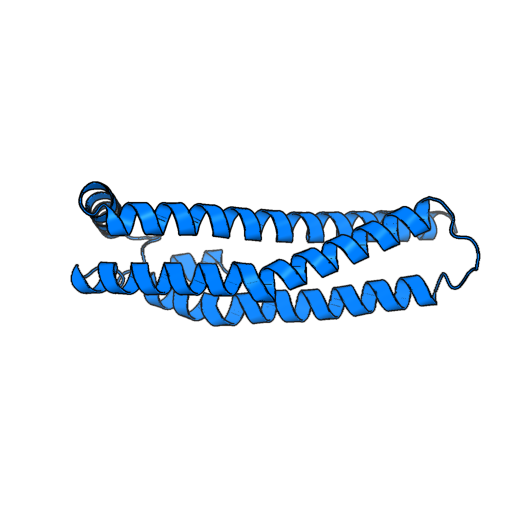1
ATOM 558 N N . VAL A 1 72 ? -4.975 -7.335 -5.703 1.00 96.62 72 VAL A N 1
ATOM 559 C CA . VAL A 1 72 ? -5.867 -8.502 -5.835 1.00 96.62 72 VAL A CA 1
ATOM 560 C C . VAL A 1 72 ? -5.889 -9.394 -4.599 1.00 96.62 72 VAL A C 1
ATOM 562 O O . VAL A 1 72 ? -6.822 -10.180 -4.446 1.00 96.62 72 VAL A O 1
ATOM 565 N N . TYR A 1 73 ? -4.887 -9.296 -3.719 1.00 96.50 73 TYR A N 1
ATOM 566 C CA . TYR A 1 73 ? -4.757 -10.199 -2.576 1.00 96.50 73 TYR A CA 1
ATOM 567 C C . TYR A 1 73 ? -4.620 -9.468 -1.239 1.00 96.50 73 TYR A C 1
ATOM 569 O O . TYR A 1 73 ? -5.451 -9.651 -0.346 1.00 96.50 73 TYR A O 1
ATOM 577 N N . VAL A 1 74 ? -3.613 -8.607 -1.082 1.00 96.19 74 VAL A N 1
ATOM 578 C CA . VAL A 1 74 ? -3.314 -7.988 0.222 1.00 96.19 74 VAL A CA 1
ATOM 579 C C . VAL A 1 74 ? -4.402 -6.998 0.647 1.00 96.19 74 VAL A C 1
ATOM 581 O O . VAL A 1 74 ? -4.829 -7.010 1.807 1.00 96.19 74 VAL A O 1
ATOM 584 N N . ILE A 1 75 ? -4.891 -6.164 -0.273 1.00 94.38 75 ILE A N 1
ATOM 585 C CA . ILE A 1 75 ? -5.947 -5.188 0.014 1.00 94.38 75 ILE A CA 1
ATOM 586 C C . ILE A 1 75 ? -7.277 -5.854 0.403 1.00 94.38 75 ILE A C 1
ATOM 588 O O . ILE A 1 75 ? -7.826 -5.464 1.440 1.00 94.38 75 ILE A O 1
ATOM 592 N N . PRO A 1 76 ? -7.793 -6.868 -0.322 1.00 95.50 76 PRO A N 1
ATOM 593 C CA . PRO A 1 76 ? -8.965 -7.628 0.114 1.00 95.50 76 PRO A CA 1
ATOM 594 C C . PRO A 1 76 ? -8.817 -8.230 1.516 1.00 95.50 76 PRO A C 1
ATOM 596 O O . PRO A 1 76 ? -9.718 -8.074 2.342 1.00 95.50 76 PRO A O 1
ATOM 599 N N . VAL A 1 77 ? -7.662 -8.833 1.826 1.00 96.38 77 VAL A N 1
ATOM 600 C CA . VAL A 1 77 ? -7.385 -9.396 3.160 1.00 96.38 77 VAL A CA 1
ATOM 601 C C . VAL A 1 77 ? -7.406 -8.308 4.239 1.00 96.38 77 VAL A C 1
ATOM 603 O O . VAL A 1 77 ? -8.027 -8.480 5.288 1.00 96.38 77 VAL A O 1
ATOM 606 N N . ASN A 1 78 ? -6.764 -7.162 3.994 1.00 94.62 78 ASN A N 1
ATOM 607 C CA . ASN A 1 78 ? -6.789 -6.032 4.926 1.00 94.62 78 ASN A CA 1
ATOM 608 C C . ASN A 1 78 ? -8.205 -5.491 5.146 1.00 94.62 78 ASN A C 1
ATOM 610 O O . ASN A 1 78 ? -8.568 -5.184 6.284 1.00 94.62 78 ASN A O 1
ATOM 614 N N . LYS A 1 79 ? -9.006 -5.388 4.080 1.00 93.81 79 LYS A N 1
ATOM 615 C CA . LYS A 1 79 ? -10.396 -4.928 4.156 1.00 93.81 79 LYS A CA 1
ATOM 616 C C . LYS A 1 79 ? -11.226 -5.834 5.059 1.00 93.81 79 LYS A C 1
ATOM 618 O O . LYS A 1 79 ? -11.895 -5.335 5.960 1.00 93.81 79 LYS A O 1
ATOM 623 N N . GLU A 1 80 ? -11.109 -7.148 4.890 1.00 95.69 80 GLU A N 1
ATOM 624 C CA . GLU A 1 80 ? -11.814 -8.116 5.731 1.00 95.69 80 GLU A CA 1
ATOM 625 C C . GLU A 1 80 ? -11.423 -7.986 7.215 1.00 95.69 80 GLU A C 1
ATOM 627 O O . GLU A 1 80 ? -12.281 -7.999 8.099 1.00 95.69 80 GLU A O 1
ATOM 632 N N . LEU A 1 81 ? -10.129 -7.817 7.508 1.00 96.19 81 LEU A N 1
ATOM 633 C CA . LEU A 1 81 ? -9.642 -7.635 8.881 1.00 96.19 81 LEU A CA 1
ATOM 634 C C . LEU A 1 81 ? -10.158 -6.333 9.507 1.00 96.19 81 LEU A C 1
ATOM 636 O O . LEU A 1 81 ? -10.563 -6.336 10.671 1.00 96.19 81 LEU A O 1
ATOM 640 N N . ILE A 1 82 ? -10.187 -5.242 8.736 1.00 94.12 82 ILE A N 1
ATOM 641 C CA . ILE A 1 82 ? -10.773 -3.967 9.166 1.00 94.12 82 ILE A CA 1
ATOM 642 C C . ILE A 1 82 ? -12.268 -4.131 9.446 1.00 94.12 82 ILE A C 1
ATOM 644 O O . ILE A 1 82 ? -12.739 -3.631 10.464 1.00 94.12 82 ILE A O 1
ATOM 648 N N . ASP A 1 83 ? -13.020 -4.821 8.589 1.00 94.31 83 ASP A N 1
ATOM 649 C CA . ASP A 1 83 ? -14.465 -4.994 8.769 1.00 94.31 83 ASP A CA 1
ATOM 650 C C . ASP A 1 83 ? -14.786 -5.852 10.005 1.00 94.31 83 ASP A C 1
ATOM 652 O O . ASP A 1 83 ? -15.685 -5.513 10.781 1.00 94.31 83 ASP A O 1
ATOM 656 N N . ARG A 1 84 ? -13.982 -6.892 10.273 1.00 95.31 84 ARG A N 1
ATOM 657 C CA . ARG A 1 84 ? -14.045 -7.664 11.530 1.00 95.31 84 ARG A CA 1
ATOM 658 C C . ARG A 1 84 ? -13.768 -6.782 12.749 1.00 95.31 84 ARG A C 1
ATOM 660 O O . ARG A 1 84 ? -14.522 -6.827 13.718 1.00 95.31 84 ARG A O 1
ATOM 667 N N . MET A 1 85 ? -12.718 -5.959 12.698 1.00 94.56 85 MET A N 1
ATOM 668 C CA . MET A 1 85 ? -12.392 -5.026 13.781 1.00 94.56 85 MET A CA 1
ATOM 669 C C . MET A 1 85 ? -13.497 -3.992 14.001 1.00 94.56 85 MET A C 1
ATOM 671 O O . MET A 1 85 ? -13.878 -3.760 15.142 1.00 94.56 85 MET A O 1
ATOM 675 N N . LYS A 1 86 ? -14.050 -3.410 12.931 1.00 93.00 86 LYS A N 1
ATOM 676 C CA . LYS A 1 86 ? -15.157 -2.445 13.003 1.00 93.00 86 LYS A CA 1
ATOM 677 C C . LYS A 1 86 ? -16.378 -3.024 13.691 1.00 93.00 86 LYS A C 1
ATOM 679 O O . LYS A 1 86 ? -17.033 -2.300 14.429 1.00 93.00 86 LYS A O 1
ATOM 684 N N . LYS A 1 87 ? -16.697 -4.296 13.441 1.00 93.44 87 LYS A N 1
ATOM 685 C CA . LYS A 1 87 ? -17.816 -4.965 14.106 1.00 93.44 87 LYS A CA 1
ATOM 686 C C . LYS A 1 87 ? -17.613 -4.978 15.624 1.00 93.44 87 LYS A C 1
ATOM 688 O O . LYS A 1 87 ? -18.463 -4.472 16.340 1.00 93.44 87 LYS A O 1
ATOM 693 N N . ILE A 1 88 ? -16.445 -5.432 16.084 1.00 93.88 88 ILE A N 1
ATOM 694 C CA . ILE A 1 88 ? -16.107 -5.455 17.517 1.00 93.88 88 ILE A CA 1
ATOM 695 C C . ILE A 1 88 ? -16.071 -4.030 18.095 1.00 93.88 88 ILE A C 1
ATOM 697 O O . ILE A 1 88 ? -16.595 -3.792 19.177 1.00 93.88 88 ILE A O 1
ATOM 701 N N . GLU A 1 89 ? -15.489 -3.065 17.376 1.00 93.75 89 GLU A N 1
ATOM 702 C CA . GLU A 1 89 ? -15.469 -1.655 17.791 1.00 93.75 89 GLU A CA 1
ATOM 703 C C . GLU A 1 89 ? -16.901 -1.106 17.967 1.00 93.75 89 GLU A C 1
ATOM 705 O O . GLU A 1 89 ? -17.180 -0.474 18.982 1.00 93.75 89 GLU A O 1
ATOM 710 N N . ARG A 1 90 ? -17.828 -1.400 17.040 1.00 90.94 90 ARG A N 1
ATOM 711 C CA . ARG A 1 90 ? -19.240 -0.979 17.135 1.00 90.94 90 ARG A CA 1
ATOM 712 C C . ARG A 1 90 ? -19.960 -1.592 18.328 1.00 90.94 90 ARG A C 1
ATOM 714 O O . ARG A 1 90 ? -20.670 -0.867 19.011 1.00 90.94 90 ARG A O 1
ATOM 721 N N . ASP A 1 91 ? -19.732 -2.873 18.605 1.00 92.00 91 ASP A N 1
ATOM 722 C CA . ASP A 1 91 ? -20.322 -3.570 19.758 1.00 92.00 91 ASP A CA 1
ATOM 723 C C . ASP A 1 91 ? -19.826 -2.998 21.109 1.00 92.00 91 ASP A C 1
ATOM 725 O O . ASP A 1 91 ? -20.374 -3.317 22.160 1.00 92.00 91 ASP A O 1
ATOM 729 N N . ASN A 1 92 ? -18.789 -2.147 21.088 1.00 88.69 92 ASN A N 1
ATOM 730 C CA . ASN A 1 92 ? -18.212 -1.455 22.245 1.00 88.69 92 ASN A CA 1
ATOM 731 C C . ASN A 1 92 ? -18.373 0.083 22.169 1.00 88.69 92 ASN A C 1
ATOM 733 O O . ASN A 1 92 ? -17.661 0.810 22.871 1.00 88.69 92 ASN A O 1
ATOM 737 N N . ASP A 1 93 ? -19.257 0.586 21.299 1.00 88.12 93 ASP A N 1
ATOM 738 C CA . ASP A 1 93 ? -19.525 2.017 21.073 1.00 88.12 93 ASP A CA 1
ATOM 739 C C . ASP A 1 93 ? -18.286 2.840 20.655 1.00 88.12 93 ASP A C 1
ATOM 741 O O . ASP A 1 93 ? -18.135 4.013 21.018 1.00 88.12 93 ASP A O 1
ATOM 745 N N . ILE A 1 94 ? -17.356 2.224 19.922 1.00 86.19 94 ILE A N 1
ATOM 746 C CA . ILE A 1 94 ? -16.117 2.832 19.411 1.00 86.19 94 ILE A CA 1
ATOM 747 C C . ILE A 1 94 ? -16.241 3.079 17.899 1.00 86.19 94 ILE A C 1
ATOM 749 O O . ILE A 1 94 ? -16.784 2.261 17.152 1.00 86.19 94 ILE A O 1
ATOM 753 N N . GLY A 1 95 ? -15.678 4.192 17.420 1.00 74.00 95 GLY A N 1
ATOM 754 C CA . GLY A 1 95 ? -15.466 4.471 15.994 1.00 74.00 95 GLY A CA 1
ATOM 755 C C . GLY A 1 95 ? -16.306 5.597 15.387 1.00 74.00 95 GLY A C 1
ATOM 756 O O . GLY A 1 95 ? -16.105 5.928 14.212 1.00 74.00 95 GLY A O 1
ATOM 757 N N . SER A 1 96 ? -17.190 6.216 16.175 1.00 74.38 96 SER A N 1
ATOM 758 C CA . SER A 1 96 ? -18.007 7.379 15.788 1.00 74.38 96 SER A CA 1
ATOM 759 C C . SER A 1 96 ? -17.253 8.714 15.871 1.00 74.38 96 SER A C 1
ATOM 761 O O . SER A 1 96 ? -17.691 9.703 15.284 1.00 74.38 96 SER A O 1
ATOM 763 N N . VAL A 1 97 ? -16.094 8.744 16.538 1.00 76.12 97 VAL A N 1
ATOM 764 C CA . VAL A 1 97 ? -15.285 9.953 16.753 1.00 76.12 97 VAL A CA 1
ATOM 765 C C . VAL A 1 97 ? -14.015 9.937 15.895 1.00 76.12 97 VAL A C 1
ATOM 767 O O . VAL A 1 97 ? -13.502 8.893 15.475 1.00 76.12 97 VAL A O 1
ATOM 770 N N . VAL A 1 98 ? -13.488 11.128 15.613 1.00 77.56 98 VAL A N 1
ATOM 771 C CA . VAL A 1 98 ? -12.190 11.323 14.960 1.00 77.56 98 VAL A CA 1
ATOM 772 C C . VAL A 1 98 ? -11.060 10.869 15.897 1.00 77.56 98 VAL A C 1
ATOM 774 O O . VAL A 1 98 ? -10.708 11.540 16.865 1.00 77.56 98 VAL A O 1
ATOM 777 N N . VAL A 1 99 ? -10.452 9.721 15.594 1.00 69.88 99 VAL A N 1
ATOM 778 C CA . VAL A 1 99 ? -9.412 9.099 16.443 1.00 69.88 99 VAL A CA 1
ATOM 779 C C . VAL A 1 99 ? -8.092 9.876 16.444 1.00 69.88 99 VAL A C 1
ATOM 781 O O . VAL A 1 99 ? -7.348 9.848 17.422 1.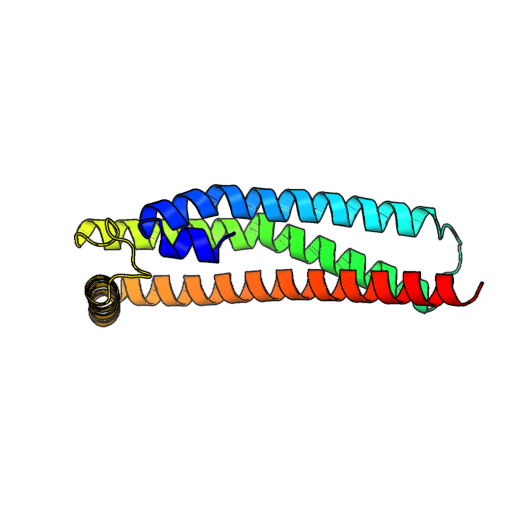00 69.88 99 VAL A O 1
ATOM 784 N N . ALA A 1 100 ? -7.771 10.593 15.365 1.00 68.94 100 ALA A N 1
ATOM 785 C CA . ALA A 1 100 ? -6.529 11.363 15.294 1.00 68.94 100 ALA A CA 1
ATOM 786 C C . ALA A 1 100 ? -6.485 12.525 16.296 1.00 68.94 100 ALA A C 1
ATOM 788 O O . ALA A 1 100 ? -5.402 12.899 16.753 1.00 68.94 100 ALA A O 1
ATOM 789 N N . THR A 1 101 ? -7.645 13.073 16.654 1.00 70.31 101 THR A N 1
ATOM 790 C CA . THR A 1 101 ? -7.773 14.251 17.520 1.00 70.31 101 THR A CA 1
ATOM 791 C C . THR A 1 101 ? -8.313 13.918 18.911 1.00 70.31 101 THR A C 1
ATOM 793 O O . THR A 1 101 ? -8.142 14.725 19.817 1.00 70.31 101 THR A O 1
ATOM 796 N N . SER A 1 102 ? -8.879 12.725 19.123 1.00 82.19 102 SER A N 1
ATOM 797 C CA . SER A 1 102 ? -9.396 12.285 20.425 1.00 82.19 102 SER A CA 1
ATOM 798 C C . SER A 1 102 ? -8.421 11.349 21.150 1.00 82.19 102 SER A C 1
ATOM 800 O O . SER A 1 102 ? -8.223 10.201 20.749 1.00 82.19 102 SER A O 1
ATOM 802 N N . SER A 1 103 ? -7.808 11.824 22.240 1.00 83.38 103 SER A N 1
ATOM 803 C CA . SER A 1 103 ? -7.012 10.982 23.151 1.00 83.38 103 SER A CA 1
ATOM 804 C C . SER A 1 103 ? -7.861 9.905 23.828 1.00 83.38 103 SER A C 1
ATOM 806 O O . SER A 1 103 ? -7.431 8.757 23.867 1.00 83.38 103 SER A O 1
ATOM 808 N N . ALA A 1 104 ? -9.074 10.251 24.263 1.00 85.62 104 ALA A N 1
ATOM 809 C CA . ALA A 1 104 ? -10.002 9.325 24.909 1.00 85.62 104 ALA A CA 1
ATOM 810 C C . ALA A 1 104 ? -10.385 8.151 23.992 1.00 85.62 104 ALA A C 1
ATOM 812 O O . ALA A 1 104 ? -10.391 7.000 24.411 1.00 85.62 104 ALA A O 1
ATOM 813 N N . GLU A 1 105 ? -10.634 8.406 22.704 1.00 84.00 105 GLU A N 1
ATOM 814 C CA . GLU A 1 105 ? -10.980 7.331 21.765 1.00 84.00 105 GLU A CA 1
ATOM 815 C C . GLU A 1 105 ? -9.781 6.404 21.491 1.00 84.00 105 GLU A C 1
ATOM 817 O O . GLU A 1 105 ? -9.940 5.193 21.323 1.00 84.00 105 GLU A O 1
ATOM 822 N N . ARG A 1 106 ? -8.554 6.949 21.491 1.00 86.06 106 ARG A N 1
ATOM 823 C CA . ARG A 1 106 ? -7.330 6.135 21.403 1.00 86.06 106 ARG A CA 1
ATOM 824 C C . ARG A 1 106 ? -7.157 5.235 22.623 1.00 86.06 106 ARG A C 1
ATOM 826 O O . ARG A 1 106 ? -6.767 4.080 22.454 1.00 86.06 106 ARG A O 1
ATOM 833 N N . GLU A 1 107 ? -7.449 5.749 23.811 1.00 90.12 107 GLU A N 1
ATOM 834 C CA . GLU A 1 107 ? -7.412 4.987 25.059 1.00 90.12 107 GLU A CA 1
ATOM 835 C C . GLU A 1 107 ? -8.439 3.852 25.040 1.00 90.12 107 GLU A C 1
ATOM 837 O O . GLU A 1 107 ? -8.051 2.698 25.197 1.00 90.12 107 GLU A O 1
ATOM 842 N N . ARG A 1 108 ? -9.695 4.126 24.662 1.00 90.25 108 ARG A N 1
ATOM 843 C CA . ARG A 1 108 ? -10.742 3.095 24.507 1.00 90.25 108 ARG A CA 1
ATOM 844 C C . ARG A 1 108 ? -10.347 1.978 23.535 1.00 90.25 108 ARG A C 1
ATOM 846 O O . ARG A 1 108 ? -10.576 0.802 23.807 1.00 90.25 108 ARG A O 1
ATOM 853 N N . ILE A 1 109 ? -9.711 2.315 22.408 1.00 90.31 109 ILE A N 1
ATOM 854 C CA . ILE A 1 109 ? -9.180 1.316 21.459 1.00 90.31 109 ILE A CA 1
ATOM 855 C C . ILE A 1 109 ? -8.035 0.503 22.083 1.00 90.31 109 ILE A C 1
ATOM 857 O O . ILE A 1 109 ? -7.907 -0.694 21.807 1.00 90.31 109 ILE A O 1
ATOM 861 N N . SER A 1 110 ? -7.181 1.144 22.883 1.00 92.06 110 SER A N 1
ATOM 862 C CA . SER A 1 110 ? -6.079 0.486 23.589 1.00 92.06 110 SER A CA 1
ATOM 863 C C . SER A 1 110 ? -6.597 -0.485 24.649 1.00 92.06 110 SER A C 1
ATOM 865 O O . SER A 1 110 ? -6.165 -1.636 24.684 1.00 92.06 110 SER A O 1
ATOM 867 N N . GLU A 1 111 ? -7.572 -0.065 25.451 1.00 94.25 111 GLU A N 1
ATOM 868 C CA . GLU A 1 111 ? -8.246 -0.903 26.445 1.00 94.25 111 GLU A CA 1
ATOM 869 C C . GLU A 1 111 ? -8.973 -2.081 25.794 1.00 94.25 111 GLU A C 1
ATOM 871 O O . GLU A 1 111 ? -8.819 -3.220 26.240 1.00 94.25 111 GLU A O 1
ATOM 876 N N . LEU A 1 112 ? -9.699 -1.840 24.693 1.00 93.88 112 LEU A N 1
ATOM 877 C CA . LEU A 1 112 ? -10.335 -2.905 23.915 1.00 93.88 112 LEU A CA 1
ATOM 878 C C . LEU A 1 112 ? -9.298 -3.931 23.443 1.00 93.88 112 LEU A C 1
ATOM 880 O O . LEU A 1 112 ? -9.518 -5.134 23.555 1.00 93.88 112 LEU A O 1
ATOM 884 N N . ARG A 1 113 ? -8.138 -3.467 22.966 1.00 94.38 113 ARG A N 1
ATOM 885 C CA . ARG A 1 113 ? -7.032 -4.347 22.564 1.00 94.38 113 ARG A CA 1
ATOM 886 C C . ARG A 1 113 ? -6.420 -5.115 23.728 1.00 94.38 113 ARG A C 1
ATOM 888 O O . ARG A 1 113 ? -5.986 -6.241 23.518 1.00 94.38 113 ARG A O 1
ATOM 895 N N . ALA A 1 114 ? -6.357 -4.528 24.916 1.00 95.69 114 ALA A N 1
ATOM 896 C CA . ALA A 1 114 ? -5.821 -5.205 26.089 1.00 95.69 114 ALA A CA 1
ATOM 897 C C . ALA A 1 114 ? -6.771 -6.295 26.613 1.00 95.69 114 ALA A C 1
ATOM 899 O O . ALA A 1 114 ? -6.302 -7.340 27.057 1.00 95.69 114 ALA A O 1
ATOM 900 N N . ARG A 1 115 ? -8.092 -6.069 26.544 1.00 95.75 115 ARG A N 1
ATOM 901 C CA . ARG A 1 115 ? -9.099 -6.980 27.116 1.00 95.75 115 ARG A CA 1
ATOM 902 C C . ARG A 1 115 ? -9.642 -8.036 26.148 1.00 95.75 115 ARG A C 1
ATOM 904 O O . ARG A 1 115 ? -10.022 -9.112 26.595 1.00 95.75 115 ARG A O 1
ATOM 911 N N . ASP A 1 116 ? -9.701 -7.749 24.84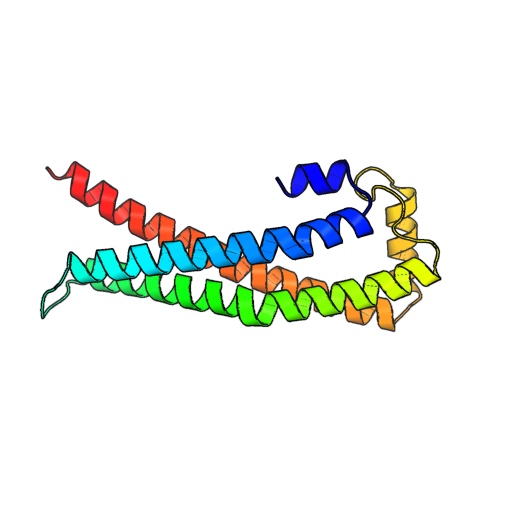5 1.00 96.12 116 ASP A N 1
ATOM 912 C CA . ASP A 1 116 ? -10.274 -8.649 23.836 1.00 96.12 116 ASP A CA 1
ATOM 913 C C . ASP A 1 116 ? -9.173 -9.318 22.992 1.00 96.12 116 ASP A C 1
ATOM 915 O O . ASP A 1 116 ? -8.549 -8.709 22.114 1.00 96.12 116 ASP A O 1
ATOM 919 N N . VAL A 1 117 ? -8.958 -10.614 23.243 1.00 95.88 117 VAL A N 1
ATOM 920 C CA . VAL A 1 117 ? -7.951 -11.444 22.557 1.00 95.88 117 VAL A CA 1
ATOM 921 C C . VAL A 1 117 ? -8.231 -11.563 21.054 1.00 95.88 117 VAL A C 1
ATOM 923 O O . VAL A 1 117 ? -7.296 -11.564 20.244 1.00 95.88 117 VAL A O 1
ATOM 926 N N . THR A 1 118 ? -9.503 -11.627 20.657 1.00 95.94 118 THR A N 1
ATOM 927 C CA . THR A 1 118 ? -9.911 -11.739 19.249 1.00 95.94 118 THR A CA 1
ATOM 928 C C . THR A 1 118 ? -9.601 -10.448 18.504 1.00 95.94 118 THR A C 1
ATOM 930 O O . THR A 1 118 ? -9.029 -10.476 17.404 1.00 95.94 118 THR A O 1
ATOM 933 N N . TYR A 1 119 ? -9.916 -9.305 19.112 1.00 96.38 119 TYR A N 1
ATOM 934 C CA . TYR A 1 119 ? -9.592 -7.994 18.564 1.00 96.38 119 TYR A CA 1
ATOM 935 C C . TYR A 1 119 ? -8.076 -7.788 18.469 1.00 96.38 119 TYR A C 1
ATOM 937 O O . TYR A 1 119 ? -7.577 -7.391 17.414 1.00 96.38 119 TYR A O 1
ATOM 945 N N . ALA A 1 120 ? -7.318 -8.135 19.514 1.00 96.81 120 ALA A N 1
ATOM 946 C CA . ALA A 1 120 ? -5.858 -8.042 19.512 1.00 96.81 120 ALA A CA 1
ATOM 947 C C . ALA A 1 120 ? -5.210 -8.900 18.411 1.00 96.81 120 ALA A C 1
ATOM 949 O O . ALA A 1 120 ? -4.341 -8.423 17.669 1.00 96.81 120 ALA A O 1
ATOM 950 N N . GLY A 1 121 ? -5.661 -10.149 18.259 1.00 97.62 121 GLY A N 1
ATOM 951 C CA . GLY A 1 121 ? -5.193 -11.052 17.208 1.00 97.62 121 GLY A CA 1
ATOM 952 C C . GLY A 1 121 ? -5.509 -10.529 15.804 1.00 97.62 121 GLY A C 1
ATOM 953 O O . GLY A 1 121 ? -4.642 -10.538 14.923 1.00 97.62 121 GLY A O 1
ATOM 954 N N . THR A 1 122 ? -6.720 -10.007 15.605 1.00 96.88 122 THR A N 1
ATOM 955 C CA . THR A 1 122 ? -7.146 -9.413 14.326 1.00 96.88 122 THR A CA 1
ATOM 956 C C . THR A 1 122 ? -6.345 -8.150 14.008 1.00 96.88 122 THR A C 1
ATOM 958 O O . THR A 1 122 ? -5.831 -8.022 12.896 1.00 96.88 122 THR A O 1
ATOM 961 N N . TYR A 1 123 ? -6.131 -7.275 14.994 1.00 95.69 123 TYR A N 1
ATOM 962 C CA . TYR A 1 123 ? -5.309 -6.071 14.860 1.00 95.69 123 TYR A CA 1
ATOM 963 C C . TYR A 1 123 ? -3.866 -6.401 14.462 1.00 95.69 123 TYR A C 1
ATOM 965 O O . TYR A 1 123 ? -3.314 -5.787 13.549 1.00 95.69 123 TYR A O 1
ATOM 973 N N . LYS A 1 124 ? -3.247 -7.405 15.098 1.00 97.12 124 LYS A N 1
ATOM 974 C CA . LYS A 1 124 ? -1.880 -7.835 14.762 1.00 97.12 124 LYS A CA 1
ATOM 975 C C . LYS A 1 124 ? -1.783 -8.336 13.320 1.00 97.12 124 LYS A C 1
ATOM 977 O O . LYS A 1 124 ? -0.825 -8.009 12.618 1.00 97.12 124 LYS A O 1
ATOM 982 N N . ARG A 1 125 ? -2.777 -9.109 12.864 1.00 97.44 125 ARG A N 1
ATOM 983 C CA . ARG A 1 125 ? -2.859 -9.554 11.463 1.00 97.44 125 ARG A CA 1
ATOM 984 C C . ARG A 1 125 ? -3.022 -8.367 10.519 1.00 97.44 125 ARG A C 1
ATOM 986 O O . ARG A 1 125 ? -2.306 -8.316 9.526 1.00 97.44 125 ARG A O 1
ATOM 993 N N . PHE A 1 126 ? -3.897 -7.419 10.850 1.00 96.00 126 PHE A N 1
ATOM 994 C CA . PHE A 1 126 ? -4.091 -6.199 10.066 1.00 96.00 126 PHE A CA 1
ATOM 995 C C . PHE A 1 126 ? -2.777 -5.428 9.910 1.00 96.00 126 PHE A C 1
ATOM 997 O O . PHE A 1 126 ? -2.366 -5.150 8.790 1.00 96.00 126 PHE A O 1
ATOM 1004 N N . VAL A 1 127 ? -2.057 -5.162 11.006 1.00 95.69 127 VAL A N 1
ATOM 1005 C CA . VAL A 1 127 ? -0.767 -4.452 10.947 1.00 95.69 127 VAL A CA 1
ATOM 1006 C C . VAL A 1 127 ? 0.232 -5.194 10.061 1.00 95.69 127 VAL A C 1
ATOM 1008 O O . VAL A 1 127 ? 0.886 -4.567 9.234 1.00 95.69 127 VAL A O 1
ATOM 1011 N N . LYS A 1 128 ? 0.327 -6.524 10.176 1.00 97.69 128 LYS A N 1
ATOM 1012 C CA . LYS A 1 128 ? 1.230 -7.324 9.336 1.00 97.69 128 LYS A CA 1
ATOM 1013 C C . LYS A 1 128 ? 0.929 -7.150 7.843 1.00 97.69 128 LYS A C 1
ATOM 1015 O O . LYS A 1 128 ? 1.845 -6.895 7.066 1.00 97.69 128 LYS A O 1
ATOM 1020 N N . TRP A 1 129 ? -0.332 -7.288 7.443 1.00 96.94 129 TRP A N 1
ATOM 1021 C CA . TRP A 1 129 ? -0.734 -7.157 6.040 1.00 96.94 129 TRP A CA 1
ATOM 1022 C C . TRP A 1 129 ? -0.653 -5.710 5.542 1.00 96.94 129 TRP A C 1
ATOM 1024 O O . TRP A 1 129 ? -0.296 -5.476 4.392 1.00 96.94 129 TRP A O 1
ATOM 1034 N N . HIS A 1 130 ? -0.921 -4.723 6.395 1.00 93.56 130 HIS A N 1
ATOM 1035 C CA . HIS A 1 130 ? -0.750 -3.307 6.070 1.00 93.56 130 HIS A CA 1
ATOM 1036 C C . HIS A 1 130 ? 0.724 -2.929 5.848 1.00 93.56 130 HIS A C 1
ATOM 1038 O O . HIS A 1 130 ? 1.045 -2.203 4.905 1.00 93.56 130 HIS A O 1
ATOM 1044 N N . LEU A 1 131 ? 1.630 -3.454 6.679 1.00 95.56 131 LEU A N 1
ATOM 1045 C CA . LEU A 1 131 ? 3.071 -3.275 6.498 1.00 95.56 131 LEU A CA 1
ATOM 1046 C C . LEU A 1 131 ? 3.559 -3.947 5.213 1.00 95.56 131 LEU A C 1
ATOM 1048 O O . LEU A 1 131 ? 4.362 -3.355 4.499 1.00 95.56 131 LEU A O 1
ATOM 1052 N N . LEU A 1 132 ? 3.044 -5.137 4.886 1.00 96.69 132 LEU A N 1
ATOM 1053 C CA . LEU A 1 132 ? 3.360 -5.797 3.620 1.00 96.69 132 LEU A CA 1
ATOM 1054 C C . LEU A 1 132 ? 2.933 -4.943 2.416 1.00 96.69 132 LEU A C 1
ATOM 1056 O O . LEU A 1 132 ? 3.770 -4.676 1.564 1.00 96.69 132 LEU A O 1
ATOM 1060 N N . SER A 1 133 ? 1.686 -4.458 2.378 1.00 95.06 133 SER A N 1
ATOM 1061 C CA . SER A 1 133 ? 1.209 -3.536 1.327 1.00 95.06 133 SER A CA 1
ATOM 1062 C C . SER A 1 133 ? 2.105 -2.297 1.207 1.00 95.06 133 SER A C 1
ATOM 1064 O O . SER A 1 133 ? 2.552 -1.938 0.121 1.00 95.06 133 SER A O 1
ATOM 1066 N N . SER A 1 134 ? 2.476 -1.693 2.340 1.00 93.44 134 SER A N 1
ATOM 1067 C CA . SER A 1 134 ? 3.369 -0.526 2.354 1.00 93.44 134 SER A CA 1
ATOM 1068 C C . SER A 1 134 ? 4.743 -0.835 1.746 1.00 93.44 134 SER A C 1
ATOM 1070 O O . SER A 1 134 ? 5.281 -0.012 1.007 1.00 93.44 134 SER A O 1
ATOM 1072 N N . LEU A 1 135 ? 5.304 -2.018 2.020 1.00 95.50 135 LEU A N 1
ATOM 1073 C CA . LEU A 1 135 ? 6.572 -2.462 1.436 1.00 95.50 135 LEU A CA 1
ATOM 1074 C C . LEU A 1 135 ? 6.459 -2.687 -0.077 1.00 95.50 135 LEU A C 1
ATOM 1076 O O . LEU A 1 135 ? 7.322 -2.206 -0.809 1.00 95.50 135 LEU A O 1
ATOM 1080 N N . LEU A 1 136 ? 5.391 -3.346 -0.542 1.00 94.50 136 LEU A N 1
ATOM 1081 C CA . LEU A 1 136 ? 5.124 -3.557 -1.974 1.00 94.50 136 LEU A CA 1
ATOM 1082 C C . LEU A 1 136 ? 4.977 -2.220 -2.723 1.00 94.50 136 LEU A C 1
ATOM 1084 O O . LEU A 1 136 ? 5.514 -2.037 -3.817 1.00 94.50 136 LEU A O 1
ATOM 1088 N N . ASN A 1 137 ? 4.324 -1.236 -2.105 1.00 93.19 137 ASN A N 1
ATOM 1089 C CA . ASN A 1 137 ? 4.203 0.095 -2.689 1.00 93.19 137 ASN A CA 1
ATOM 1090 C C . ASN A 1 137 ? 5.553 0.844 -2.735 1.00 93.19 137 ASN A C 1
ATOM 1092 O O . ASN A 1 137 ? 5.872 1.493 -3.730 1.00 93.19 137 ASN A O 1
ATOM 1096 N N . ILE A 1 138 ? 6.387 0.734 -1.691 1.00 94.25 138 ILE A N 1
ATOM 1097 C CA . ILE A 1 138 ? 7.733 1.340 -1.671 1.00 94.25 138 ILE A CA 1
ATOM 1098 C C . ILE A 1 138 ? 8.626 0.744 -2.761 1.00 94.25 138 ILE A C 1
ATOM 1100 O O . ILE A 1 138 ? 9.364 1.486 -3.412 1.00 94.25 138 ILE A O 1
ATOM 1104 N N . THR A 1 139 ? 8.553 -0.568 -2.998 1.00 92.06 139 THR A N 1
ATOM 1105 C CA . THR A 1 139 ? 9.308 -1.196 -4.090 1.00 92.06 139 THR A CA 1
ATOM 1106 C C . THR A 1 139 ? 8.907 -0.651 -5.456 1.00 92.06 139 THR A C 1
ATOM 1108 O O . THR A 1 139 ? 9.788 -0.443 -6.289 1.00 92.06 139 THR A O 1
ATOM 1111 N N . GLY A 1 140 ? 7.626 -0.331 -5.667 1.00 92.50 140 GLY A N 1
ATOM 1112 C CA . GLY A 1 140 ? 7.196 0.299 -6.912 1.00 92.50 140 GLY A CA 1
ATOM 1113 C C . GLY A 1 140 ? 7.691 1.735 -7.062 1.00 92.50 140 GLY A C 1
ATOM 1114 O O . GLY A 1 140 ? 8.196 2.117 -8.118 1.00 92.50 140 GLY A O 1
ATOM 1115 N N . ILE A 1 141 ? 7.680 2.524 -5.982 1.00 92.69 141 ILE A N 1
ATOM 1116 C CA . ILE A 1 141 ? 8.295 3.864 -5.981 1.00 92.69 141 ILE A CA 1
ATOM 1117 C C . ILE A 1 141 ? 9.790 3.770 -6.322 1.00 92.69 141 ILE A C 1
ATOM 1119 O O . ILE A 1 141 ? 10.281 4.536 -7.150 1.00 92.69 141 ILE A O 1
ATOM 1123 N N . ALA A 1 142 ? 10.511 2.818 -5.728 1.00 94.75 142 ALA A N 1
ATOM 1124 C CA . ALA A 1 142 ? 11.930 2.612 -5.997 1.00 94.75 142 ALA A CA 1
ATOM 1125 C C . ALA A 1 142 ? 12.195 2.205 -7.458 1.00 94.75 142 ALA A C 1
ATOM 1127 O O . ALA A 1 142 ? 13.110 2.744 -8.080 1.00 94.75 142 ALA A O 1
ATOM 1128 N N . ALA A 1 143 ? 11.379 1.310 -8.024 1.00 92.62 143 ALA A N 1
ATOM 1129 C CA . ALA A 1 143 ? 11.474 0.914 -9.428 1.00 92.62 143 ALA A CA 1
ATOM 1130 C C . ALA A 1 143 ? 11.235 2.097 -10.380 1.00 92.62 143 ALA A C 1
ATOM 1132 O O . ALA A 1 143 ? 12.006 2.296 -11.319 1.00 92.62 143 ALA A O 1
ATOM 1133 N N . ASN A 1 144 ? 10.225 2.925 -10.100 1.00 91.06 144 ASN A N 1
ATOM 1134 C CA . ASN A 1 144 ? 9.946 4.135 -10.875 1.00 91.06 144 ASN A CA 1
ATOM 1135 C C . ASN A 1 144 ? 11.086 5.166 -10.76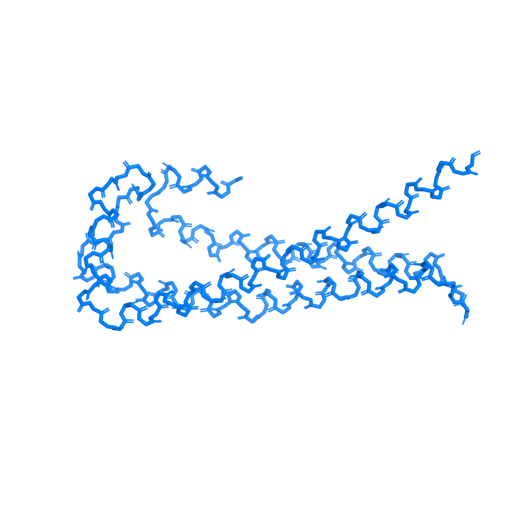8 1.00 91.06 144 ASN A C 1
ATOM 1137 O O . ASN A 1 144 ? 11.480 5.747 -11.775 1.00 91.06 144 ASN A O 1
ATOM 1141 N N . LEU A 1 145 ? 11.665 5.371 -9.579 1.00 94.00 145 LEU A N 1
ATOM 1142 C CA . LEU A 1 145 ? 12.823 6.259 -9.402 1.00 94.00 145 LEU A CA 1
ATOM 1143 C C . LEU A 1 145 ? 14.052 5.762 -10.170 1.00 94.00 145 LEU A C 1
ATOM 1145 O O . LEU A 1 145 ? 14.726 6.558 -10.821 1.00 94.00 145 LEU A O 1
ATOM 1149 N N . LEU A 1 146 ? 14.324 4.456 -10.122 1.00 92.12 146 LEU A N 1
ATOM 1150 C CA . LEU A 1 146 ? 15.402 3.828 -10.885 1.00 92.12 146 LEU A CA 1
ATOM 1151 C C . LEU A 1 146 ? 15.200 4.052 -12.389 1.00 92.12 146 LEU A C 1
ATOM 1153 O O . LEU A 1 146 ? 16.121 4.487 -13.079 1.00 92.12 146 LEU A O 1
ATOM 1157 N N . TYR A 1 147 ? 13.988 3.798 -12.881 1.00 88.75 147 TYR A N 1
ATOM 1158 C CA . TYR A 1 147 ? 13.616 4.011 -14.276 1.00 88.75 147 TYR A CA 1
ATOM 1159 C C . TYR A 1 147 ? 13.833 5.470 -14.713 1.00 88.75 147 TYR A C 1
ATOM 1161 O O . TYR A 1 147 ? 14.534 5.734 -15.692 1.00 88.75 147 TYR A O 1
ATOM 1169 N N . LEU A 1 148 ? 13.329 6.432 -13.934 1.00 89.69 148 LEU A N 1
ATOM 1170 C CA . LEU A 1 148 ? 13.503 7.862 -14.207 1.00 89.69 148 LEU A CA 1
ATOM 1171 C C . LEU A 1 148 ? 14.973 8.297 -14.165 1.00 89.69 148 LEU A C 1
ATOM 1173 O O . LEU A 1 148 ? 15.392 9.106 -14.992 1.00 89.69 148 LEU A O 1
ATOM 1177 N N . PHE A 1 149 ? 15.772 7.753 -13.244 1.00 91.00 149 PHE A N 1
ATOM 1178 C CA . PHE A 1 149 ? 17.204 8.043 -13.155 1.00 91.00 149 PHE A CA 1
ATOM 1179 C C . PHE A 1 149 ? 17.957 7.616 -14.424 1.00 91.00 149 PHE A C 1
ATOM 1181 O O . PHE A 1 149 ? 18.762 8.380 -14.967 1.00 91.00 149 PHE A O 1
ATOM 1188 N N . TYR A 1 150 ? 17.671 6.420 -14.943 1.00 87.12 150 TYR A N 1
ATOM 1189 C CA . TYR A 1 150 ? 18.270 5.948 -16.194 1.00 87.12 150 TYR A CA 1
ATOM 1190 C C . TYR A 1 150 ? 17.805 6.754 -17.412 1.00 87.12 150 TYR A C 1
ATOM 1192 O O . TYR A 1 150 ? 18.616 7.057 -18.289 1.00 87.12 150 TYR A O 1
ATOM 1200 N N . MET A 1 151 ? 16.531 7.150 -17.463 1.00 84.81 151 MET A N 1
ATOM 1201 C CA . MET A 1 151 ? 16.040 8.034 -18.524 1.00 84.81 151 MET A CA 1
ATOM 1202 C C . MET A 1 151 ? 16.734 9.402 -18.496 1.00 84.81 151 MET A C 1
ATOM 1204 O O . MET A 1 151 ? 17.223 9.870 -19.526 1.00 84.81 151 MET A O 1
ATOM 1208 N N . ALA A 1 152 ? 16.820 10.026 -17.317 1.00 88.19 152 ALA A N 1
ATOM 1209 C CA . ALA A 1 152 ? 17.422 11.345 -17.151 1.00 88.19 152 ALA A CA 1
ATOM 1210 C C . ALA A 1 152 ? 18.921 11.339 -17.492 1.00 88.19 152 ALA A C 1
ATOM 1212 O O . ALA A 1 152 ? 19.384 12.199 -18.242 1.00 88.19 152 ALA A O 1
ATOM 1213 N N . SER A 1 153 ? 19.667 10.339 -17.017 1.00 84.75 153 SER A N 1
ATOM 1214 C CA . SER A 1 153 ? 21.105 10.215 -17.299 1.00 84.75 153 SER A CA 1
ATOM 1215 C C . SER A 1 153 ? 21.414 10.008 -18.784 1.00 84.75 153 SER A C 1
ATOM 1217 O O . SER A 1 153 ? 22.388 10.571 -19.277 1.00 84.75 153 SER A O 1
ATOM 1219 N N . ARG A 1 154 ? 20.564 9.291 -19.535 1.00 72.69 154 ARG A N 1
ATOM 1220 C CA . ARG A 1 154 ? 20.682 9.221 -21.003 1.00 72.69 154 ARG A CA 1
ATOM 1221 C C . ARG A 1 154 ? 20.385 10.564 -21.673 1.00 72.69 154 ARG A C 1
ATOM 1223 O O . ARG A 1 154 ? 21.104 10.945 -22.591 1.00 72.69 154 ARG A O 1
ATOM 1230 N N . SER A 1 155 ? 19.365 11.292 -21.216 1.00 62.47 155 SER A N 1
ATOM 1231 C CA . SER A 1 155 ? 18.992 12.588 -21.810 1.00 62.47 155 SER A CA 1
ATOM 1232 C C . SER A 1 155 ? 20.019 13.707 -21.588 1.00 62.47 155 SER A C 1
ATOM 1234 O O . SER A 1 155 ? 20.089 14.616 -22.401 1.00 62.47 155 SER A O 1
ATOM 1236 N N . GLN A 1 156 ? 20.836 13.629 -20.531 1.00 57.38 156 GLN A N 1
ATOM 1237 C CA . GLN A 1 156 ? 21.915 14.589 -20.241 1.00 57.38 156 GLN A CA 1
ATOM 1238 C C . GLN A 1 156 ? 23.224 14.297 -20.996 1.00 57.38 156 GLN A C 1
ATOM 1240 O O . GLN A 1 156 ? 24.178 15.060 -20.882 1.00 57.38 156 GLN A O 1
ATOM 1245 N N . SER A 1 157 ? 23.289 13.178 -21.725 1.00 48.62 157 SER A N 1
ATOM 1246 C CA . SER A 1 157 ? 24.456 12.773 -22.525 1.00 48.62 157 SER A CA 1
ATOM 1247 C C . SER A 1 157 ? 24.358 13.156 -24.011 1.00 48.62 157 SER A C 1
ATOM 1249 O O . SER A 1 157 ? 25.217 12.756 -24.797 1.00 48.62 157 SER A O 1
ATOM 1251 N N . LEU A 1 158 ? 23.315 13.910 -24.377 1.00 42.12 158 LEU A N 1
ATOM 1252 C CA . LEU A 1 158 ? 23.092 14.541 -25.683 1.00 42.12 158 LEU A CA 1
ATOM 1253 C C . LEU A 1 158 ? 23.390 16.040 -25.589 1.00 42.12 158 LEU A C 1
ATOM 1255 O O . LEU A 1 158 ? 23.902 16.583 -26.590 1.00 42.12 158 LEU A O 1
#